Protein AF-A0A5S4GQ16-F1 (afdb_monomer_lite)

Structure (mmCIF, N/CA/C/O backbone):
data_AF-A0A5S4GQ16-F1
#
_entry.id   AF-A0A5S4GQ16-F1
#
loop_
_atom_site.group_PDB
_atom_site.id
_atom_site.type_symbol
_atom_site.label_atom_id
_atom_site.label_alt_id
_atom_site.label_comp_id
_atom_site.label_asym_id
_atom_site.label_entity_id
_atom_site.label_seq_id
_atom_site.pdbx_PDB_ins_code
_atom_site.Cartn_x
_atom_site.Cartn_y
_atom_site.Cartn_z
_atom_site.occupancy
_atom_site.B_iso_or_equiv
_atom_site.auth_seq_id
_atom_site.auth_comp_id
_atom_site.auth_asym_id
_atom_site.auth_atom_id
_atom_site.pdbx_PDB_model_num
ATOM 1 N N . MET A 1 1 ? -50.009 44.599 79.898 1.00 50.44 1 MET A N 1
ATOM 2 C CA . MET A 1 1 ? -50.381 44.571 78.463 1.00 50.44 1 MET A CA 1
ATOM 3 C C . MET A 1 1 ? -49.335 45.327 77.648 1.00 50.44 1 MET A C 1
ATOM 5 O O . MET A 1 1 ? -48.701 46.207 78.208 1.00 50.44 1 MET A O 1
ATOM 9 N N . ALA A 1 2 ? -49.211 44.987 76.359 1.00 48.91 2 ALA A N 1
ATOM 10 C CA . ALA A 1 2 ? -48.330 45.552 75.320 1.00 48.91 2 ALA A CA 1
ATOM 11 C C . ALA A 1 2 ? -46.946 44.886 75.128 1.00 48.91 2 ALA A C 1
ATOM 13 O O . ALA A 1 2 ? -45.906 45.397 75.535 1.00 48.91 2 ALA A O 1
ATOM 14 N N . LEU A 1 3 ? -46.945 43.760 74.402 1.00 51.91 3 LEU A N 1
ATOM 15 C CA . LEU A 1 3 ? -45.774 43.237 73.689 1.00 51.91 3 LEU A CA 1
ATOM 16 C C . LEU A 1 3 ? -45.471 44.145 72.482 1.00 51.91 3 LEU A C 1
ATOM 18 O O . LEU A 1 3 ? -46.287 44.265 71.569 1.00 51.91 3 LEU A O 1
ATOM 22 N N . LYS A 1 4 ? -44.298 44.788 72.465 1.00 53.09 4 LYS A N 1
ATOM 23 C CA . LYS A 1 4 ? -43.807 45.555 71.309 1.00 53.09 4 LYS A CA 1
ATOM 24 C C . LYS A 1 4 ? -43.276 44.595 70.240 1.00 53.09 4 LYS A C 1
ATOM 26 O O . LYS A 1 4 ? -42.167 44.084 70.360 1.00 53.09 4 LYS A O 1
ATOM 31 N N . ILE A 1 5 ? -44.047 44.381 69.176 1.00 60.66 5 ILE A N 1
ATOM 32 C CA . ILE A 1 5 ? -43.593 43.660 67.981 1.00 60.66 5 ILE A CA 1
ATOM 33 C C . ILE A 1 5 ? -42.762 44.629 67.128 1.00 60.66 5 ILE A C 1
ATOM 35 O O . ILE A 1 5 ? -43.300 45.515 66.465 1.00 60.66 5 ILE A O 1
ATOM 39 N N . GLN A 1 6 ? -41.436 44.489 67.154 1.00 60.50 6 GLN A N 1
ATOM 40 C CA . GLN A 1 6 ? -40.544 45.230 66.261 1.00 60.50 6 GLN A CA 1
ATOM 41 C C . GLN A 1 6 ? -40.578 44.608 64.858 1.00 60.50 6 GLN A C 1
ATOM 43 O O . GLN A 1 6 ? -39.988 43.561 64.599 1.00 60.50 6 GLN A O 1
ATOM 48 N N . VAL A 1 7 ? -41.268 45.270 63.928 1.00 60.25 7 VAL A N 1
ATOM 49 C CA . VAL A 1 7 ? -41.282 44.896 62.508 1.00 60.25 7 VAL A CA 1
ATOM 50 C C . VAL A 1 7 ? -39.962 45.329 61.862 1.00 60.25 7 VAL A C 1
ATOM 52 O O . VAL A 1 7 ? -39.785 46.479 61.459 1.00 60.25 7 VAL A O 1
ATOM 55 N N . LEU A 1 8 ? -39.013 44.398 61.747 1.00 62.97 8 LEU A N 1
ATOM 56 C CA . LEU A 1 8 ? -37.767 44.600 61.005 1.00 62.97 8 LEU A CA 1
ATOM 57 C C . LEU A 1 8 ? -38.063 44.697 59.496 1.00 62.97 8 LEU A C 1
ATOM 59 O O . LEU A 1 8 ? -38.230 43.690 58.806 1.00 62.97 8 LEU A O 1
ATOM 63 N N . LYS A 1 9 ? -38.102 45.924 58.959 1.00 63.16 9 LYS A N 1
ATOM 64 C CA . LYS A 1 9 ? -38.148 46.190 57.509 1.00 63.16 9 LYS A CA 1
ATOM 65 C C . LYS A 1 9 ? -36.871 45.661 56.837 1.00 63.16 9 LYS A C 1
ATOM 67 O O . LYS A 1 9 ? -35.838 46.328 56.818 1.00 63.16 9 LYS A O 1
ATOM 72 N N . ARG A 1 10 ? -36.942 44.463 56.249 1.00 62.66 10 ARG A N 1
ATOM 73 C CA . ARG A 1 10 ? -35.859 43.880 55.437 1.00 62.66 10 ARG A CA 1
ATOM 74 C C . ARG A 1 10 ? -35.658 44.703 54.158 1.00 62.66 10 ARG A C 1
ATOM 76 O O . ARG A 1 10 ? -36.542 44.765 53.305 1.00 62.66 10 ARG A O 1
ATOM 83 N N . ARG A 1 11 ? -34.484 45.327 54.007 1.00 63.94 11 ARG A N 1
ATOM 84 C CA . ARG A 1 11 ? -34.083 46.024 52.773 1.00 63.94 11 ARG A CA 1
ATOM 85 C C . ARG A 1 11 ? -33.886 44.995 51.653 1.00 63.94 11 ARG A C 1
ATOM 87 O O . ARG A 1 11 ? -33.061 44.094 51.780 1.00 63.94 11 ARG A O 1
ATOM 94 N N . ARG A 1 12 ? -34.634 45.127 50.553 1.00 65.12 12 ARG A N 1
ATOM 95 C CA . ARG A 1 12 ? -34.467 44.304 49.343 1.00 65.12 12 ARG A CA 1
ATOM 96 C C . ARG A 1 12 ? -33.134 44.662 48.676 1.00 65.12 12 ARG A C 1
ATOM 98 O O . ARG A 1 12 ? -33.031 45.683 48.001 1.00 65.12 12 ARG A O 1
ATOM 105 N N . GLY A 1 13 ? -32.105 43.847 48.902 1.00 65.06 13 GLY A N 1
ATOM 106 C CA . GLY A 1 13 ? -30.827 43.966 48.202 1.00 65.06 13 GLY A CA 1
ATOM 107 C C . GLY A 1 13 ? -31.021 43.745 46.702 1.00 65.06 13 GLY A C 1
ATOM 108 O O . GLY A 1 13 ? -31.657 42.772 46.299 1.00 65.06 13 GLY A O 1
ATOM 109 N N . LYS A 1 14 ? -30.500 44.654 45.869 1.00 66.31 14 LYS A N 1
ATOM 110 C CA . LYS A 1 14 ? -30.501 44.504 44.407 1.00 66.31 14 LYS A CA 1
ATOM 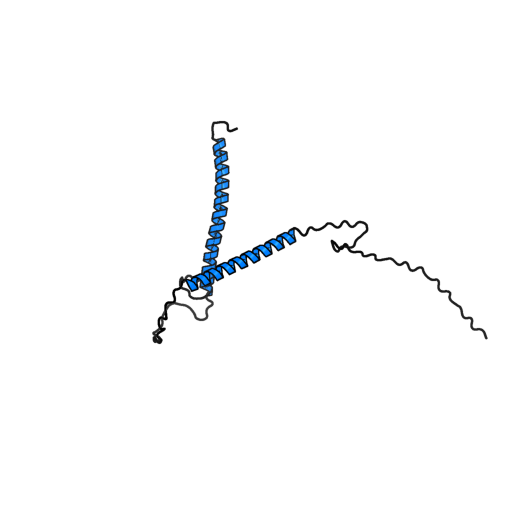111 C C . LYS A 1 14 ? -29.710 43.243 44.047 1.00 66.31 14 LYS A C 1
ATOM 113 O O . LYS A 1 14 ? -28.492 43.208 44.215 1.00 66.31 14 LYS A O 1
ATOM 118 N N . THR A 1 15 ? -30.382 42.208 43.555 1.00 67.00 15 THR A N 1
ATOM 119 C CA . THR A 1 15 ? -29.719 41.007 43.047 1.00 67.00 15 THR A CA 1
ATOM 120 C C . THR A 1 15 ? -29.037 41.348 41.724 1.00 67.00 15 THR A C 1
ATOM 122 O O . THR A 1 15 ? -29.676 41.599 40.705 1.00 67.00 15 THR A O 1
ATOM 125 N N . ARG A 1 16 ? -27.700 41.405 41.732 1.00 68.12 16 ARG A N 1
ATOM 126 C CA . ARG A 1 16 ? -26.901 41.594 40.517 1.00 68.12 16 ARG A CA 1
ATOM 127 C C . ARG A 1 16 ? -26.893 40.284 39.734 1.00 68.12 16 ARG A C 1
ATOM 129 O O . ARG A 1 16 ? -26.009 39.451 39.919 1.00 68.12 16 ARG A O 1
ATOM 136 N N . ILE A 1 17 ? -27.892 40.093 38.878 1.00 69.12 17 ILE A N 1
ATOM 137 C CA . ILE A 1 17 ? -27.924 38.975 37.934 1.00 69.12 17 ILE A CA 1
ATOM 138 C C . ILE A 1 17 ? -26.771 39.199 36.953 1.00 69.12 17 ILE A C 1
ATOM 140 O O . ILE A 1 17 ? -26.808 40.116 36.139 1.00 69.12 17 ILE A O 1
ATOM 144 N N . LYS A 1 18 ? -25.706 38.402 37.069 1.00 67.19 18 LYS A N 1
ATOM 145 C CA . LYS A 1 18 ? -24.647 38.330 36.057 1.00 67.19 18 LYS A CA 1
ATOM 146 C C . LYS A 1 18 ? -25.114 37.319 35.008 1.00 67.19 18 LYS A C 1
ATOM 148 O O . LYS A 1 18 ? -25.022 36.122 35.291 1.00 67.19 18 LYS A O 1
ATOM 153 N N . PRO A 1 19 ? -25.638 37.728 33.838 1.00 67.31 19 PRO A N 1
ATOM 154 C CA . PRO A 1 19 ? -26.002 36.759 32.819 1.00 67.31 19 PRO A CA 1
ATOM 155 C C . PRO A 1 19 ? -24.725 36.054 32.354 1.00 67.31 19 PRO A C 1
ATOM 157 O O . PRO A 1 19 ? -23.830 36.661 31.767 1.00 67.31 19 PRO A O 1
ATOM 160 N N . ARG A 1 20 ? -24.617 34.755 32.642 1.00 62.50 20 ARG A N 1
ATOM 161 C CA . ARG A 1 20 ? -23.608 33.889 32.028 1.00 62.50 20 ARG A CA 1
ATOM 162 C C . ARG A 1 20 ? -24.067 33.593 30.606 1.00 62.50 20 ARG A C 1
ATOM 164 O O . ARG A 1 20 ? -24.642 32.544 30.342 1.00 62.50 20 ARG A O 1
ATOM 171 N N . VAL A 1 21 ? -23.853 34.534 29.692 1.00 63.12 21 VAL A N 1
ATOM 172 C CA . VAL A 1 21 ? -24.117 34.306 28.268 1.00 63.12 21 VAL A CA 1
ATOM 173 C C . VAL A 1 21 ? -22.971 33.466 27.703 1.00 63.12 21 VAL A C 1
ATOM 175 O O . VAL A 1 21 ? -22.064 33.966 27.048 1.00 63.12 21 VAL A O 1
ATOM 178 N N . THR A 1 22 ? -22.966 32.166 27.994 1.00 66.88 22 THR A N 1
ATOM 179 C CA . THR A 1 22 ? -22.058 31.212 27.346 1.00 66.88 22 THR A CA 1
ATOM 180 C C . THR A 1 22 ? -22.662 30.781 26.015 1.00 66.88 22 THR A C 1
ATOM 182 O O . THR A 1 22 ? -23.086 29.641 25.848 1.00 66.88 22 THR A O 1
ATOM 185 N N . ALA A 1 23 ? -22.749 31.703 25.056 1.00 72.56 23 ALA A N 1
ATOM 186 C CA . ALA A 1 23 ? -23.073 31.334 23.684 1.00 72.56 23 ALA A CA 1
ATOM 187 C C . ALA A 1 23 ? -21.849 30.629 23.084 1.00 72.56 23 ALA A C 1
ATOM 189 O O . ALA A 1 23 ? -20.761 31.191 23.098 1.00 72.56 23 ALA A O 1
ATOM 190 N N . THR A 1 24 ? -21.974 29.405 22.577 1.00 79.19 24 THR A N 1
ATOM 191 C CA . THR A 1 24 ? -20.878 28.687 21.899 1.00 79.19 24 THR A CA 1
ATOM 192 C C . THR A 1 24 ? -20.991 28.839 20.374 1.00 79.19 24 THR A C 1
ATOM 194 O O . THR A 1 24 ? -22.086 28.945 19.818 1.00 79.19 24 THR A O 1
ATOM 197 N N . CYS A 1 25 ? -19.860 28.929 19.659 1.00 74.56 25 CYS A N 1
ATOM 198 C CA . CYS A 1 25 ? -19.842 29.045 18.192 1.00 74.56 25 CYS A CA 1
ATOM 199 C C . CYS A 1 25 ? -20.286 27.701 17.616 1.00 74.56 25 CYS A C 1
ATOM 201 O O . CYS A 1 25 ? -19.556 26.724 17.749 1.00 74.56 25 CYS A O 1
ATOM 203 N N . ARG A 1 26 ? -21.444 27.636 16.939 1.00 73.88 26 ARG A N 1
ATOM 204 C CA . ARG A 1 26 ? -21.935 26.397 16.294 1.00 73.88 26 ARG A CA 1
ATOM 205 C C . ARG A 1 26 ? -20.917 25.775 15.327 1.00 73.88 26 ARG A C 1
ATOM 207 O O . ARG A 1 26 ? -20.921 24.570 15.129 1.00 73.88 26 ARG A O 1
ATOM 214 N N . THR A 1 27 ? -20.030 26.591 14.760 1.00 70.12 27 THR A N 1
ATOM 215 C CA . THR A 1 27 ? -19.022 26.163 13.784 1.00 70.12 27 THR A CA 1
ATOM 216 C C . THR A 1 27 ? -17.767 25.557 14.422 1.00 70.12 27 THR A C 1
ATOM 218 O O . THR A 1 27 ? -17.155 24.682 13.823 1.00 70.12 27 THR A O 1
ATOM 221 N N . CYS A 1 28 ? -17.346 26.012 15.611 1.00 73.00 28 CYS A N 1
ATOM 222 C CA . CYS A 1 28 ? -16.082 25.568 16.226 1.00 73.00 28 CYS A CA 1
ATOM 223 C C . CYS A 1 28 ? -16.203 25.061 17.673 1.00 73.00 28 CYS A C 1
ATOM 225 O O . CYS A 1 28 ? -15.200 24.652 18.252 1.00 73.00 28 CYS A O 1
ATOM 227 N N . GLY A 1 29 ? -17.393 25.118 18.275 1.00 73.44 29 GLY A N 1
ATOM 228 C CA . GLY A 1 29 ? -17.688 24.659 19.637 1.00 73.44 29 GLY A CA 1
ATOM 229 C C . GLY A 1 29 ? -17.132 25.532 20.770 1.00 73.44 29 GLY A C 1
ATOM 230 O O . GLY A 1 29 ? -17.457 25.295 21.929 1.00 73.44 29 GLY A O 1
ATOM 231 N N . LYS A 1 30 ? -16.318 26.553 20.472 1.00 75.31 30 LYS A N 1
ATOM 232 C CA . LYS 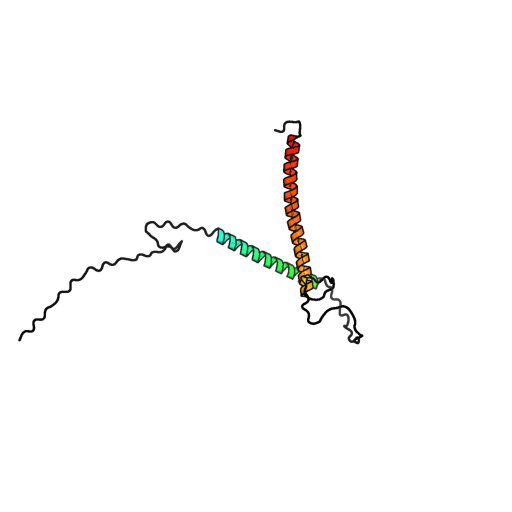A 1 30 ? -15.675 27.419 21.479 1.00 75.31 30 LYS A CA 1
ATOM 233 C C . LYS A 1 30 ? -16.636 28.502 21.999 1.00 75.31 30 LYS A C 1
ATOM 235 O O . LYS A 1 30 ? -17.511 28.931 21.239 1.00 75.31 30 LYS A O 1
ATOM 240 N N . PRO A 1 31 ? -16.492 28.975 23.253 1.00 77.62 31 PRO A N 1
ATOM 241 C CA . PRO A 1 31 ? -17.310 30.066 23.782 1.00 77.62 31 PRO A CA 1
ATOM 242 C C . PRO A 1 31 ? -17.112 31.345 22.954 1.00 77.62 31 PRO A C 1
ATOM 244 O O . PRO A 1 31 ? -15.986 31.772 22.695 1.00 77.62 31 PRO A O 1
ATOM 247 N N . ARG A 1 32 ? -18.219 31.944 22.514 1.00 67.31 32 ARG A N 1
ATOM 248 C CA . ARG A 1 32 ? -18.274 33.199 21.763 1.00 67.31 32 ARG A CA 1
ATOM 249 C C . ARG A 1 32 ? -18.059 34.364 22.720 1.00 67.31 32 ARG A C 1
ATOM 251 O O . ARG A 1 32 ? -19.010 34.952 23.220 1.00 67.31 32 ARG A O 1
ATOM 258 N N . GLY A 1 33 ? -16.799 34.697 22.978 1.00 72.06 33 GLY A N 1
ATOM 259 C CA . GLY A 1 33 ? -16.464 36.036 23.463 1.00 72.06 33 GLY A CA 1
ATOM 260 C C . GLY A 1 33 ? -16.765 37.083 22.384 1.00 72.06 33 GLY A C 1
ATOM 261 O O . GLY A 1 33 ? -16.785 36.755 21.196 1.00 72.06 33 GLY A O 1
ATOM 262 N N . LEU A 1 34 ? -16.962 38.344 22.776 1.00 69.81 34 LEU A N 1
ATOM 263 C CA . LEU A 1 34 ? -17.228 39.460 21.851 1.00 69.81 34 LEU A CA 1
ATOM 264 C C . LEU A 1 34 ? -16.156 39.585 20.742 1.00 69.81 34 LEU A C 1
ATOM 266 O O . LEU A 1 34 ? -16.467 39.999 19.635 1.00 69.81 34 LEU A O 1
ATOM 270 N N . ASN A 1 35 ? -14.932 39.106 21.002 1.00 69.06 35 ASN A N 1
ATOM 271 C CA . ASN A 1 35 ? -13.792 39.148 20.078 1.00 69.06 35 ASN A CA 1
ATOM 272 C C . ASN A 1 35 ? -13.408 37.774 19.484 1.00 69.06 35 ASN A C 1
ATOM 274 O O . ASN A 1 35 ? -12.257 37.560 19.106 1.00 69.06 35 ASN A O 1
ATOM 278 N N . HIS A 1 36 ? -14.318 36.794 19.438 1.00 70.31 36 HIS A N 1
ATOM 279 C CA . HIS A 1 36 ? -13.975 35.478 18.889 1.00 70.31 36 HIS A CA 1
ATOM 280 C C . HIS A 1 36 ? -13.986 35.488 17.346 1.00 70.31 36 HIS A C 1
ATOM 282 O O . HIS A 1 36 ? -15.018 35.677 16.709 1.00 70.31 36 HIS A O 1
ATOM 288 N N . THR A 1 37 ? -12.841 35.210 16.724 1.00 73.88 37 THR A N 1
ATOM 289 C CA . THR A 1 37 ? -12.757 34.887 15.294 1.00 73.88 37 THR A CA 1
ATOM 290 C C . THR A 1 37 ? -12.759 33.364 15.140 1.00 73.88 37 THR A C 1
ATOM 292 O O . THR A 1 37 ? -11.835 32.669 15.573 1.00 73.88 37 THR A O 1
ATOM 295 N N . CYS A 1 38 ? -13.831 32.791 14.573 1.00 68.00 38 CYS A N 1
ATOM 296 C CA . CYS A 1 38 ? -13.887 31.346 14.323 1.00 68.00 38 CYS A CA 1
ATOM 297 C C . CYS A 1 38 ? -12.908 31.015 13.174 1.00 68.00 38 CYS A C 1
ATOM 299 O O . CYS A 1 38 ? -13.282 31.042 12.007 1.00 68.00 38 CYS A O 1
ATOM 301 N N . LYS A 1 39 ? -11.642 30.688 13.500 1.00 69.44 39 LYS A N 1
ATOM 302 C CA . LYS A 1 39 ? -10.728 30.010 12.565 1.00 69.44 39 LYS A CA 1
ATOM 303 C C . LYS A 1 39 ? -11.371 28.676 12.195 1.00 69.44 39 LYS A C 1
ATOM 305 O O . LYS A 1 39 ? -11.389 27.749 13.006 1.00 69.44 39 LYS A O 1
ATOM 310 N N . ILE A 1 40 ? -11.942 28.602 10.997 1.00 67.75 40 ILE A N 1
ATOM 311 C CA . ILE A 1 40 ? -12.459 27.360 10.429 1.00 67.75 40 ILE A CA 1
ATOM 312 C C . ILE A 1 40 ? -11.243 26.453 10.249 1.00 67.75 40 ILE A C 1
ATOM 314 O O . ILE A 1 40 ? -10.459 26.633 9.321 1.00 67.75 40 ILE A O 1
ATOM 318 N N . ALA A 1 41 ? -11.040 25.511 11.171 1.00 65.12 41 ALA A N 1
ATOM 319 C CA . ALA A 1 41 ? -10.089 24.432 10.962 1.00 65.12 41 ALA A CA 1
ATOM 320 C C . ALA A 1 41 ? -10.638 23.614 9.793 1.00 65.12 41 ALA A C 1
ATOM 322 O O . ALA A 1 41 ? -11.569 22.826 9.958 1.00 65.12 41 ALA A O 1
ATOM 323 N N . THR A 1 42 ? -10.154 23.892 8.586 1.00 71.69 42 THR A N 1
ATOM 324 C CA . THR A 1 42 ? -10.673 23.259 7.383 1.00 71.69 42 THR A CA 1
ATOM 325 C C . THR A 1 42 ? -10.439 21.755 7.503 1.00 71.69 42 THR A C 1
ATOM 327 O O . THR A 1 42 ? -9.312 21.274 7.613 1.00 71.69 42 THR A O 1
ATOM 330 N N . ASP A 1 43 ? -11.524 20.978 7.478 1.00 79.31 43 ASP A N 1
ATOM 331 C CA . ASP A 1 43 ? -11.510 19.507 7.550 1.00 79.31 43 ASP A CA 1
ATOM 332 C C . ASP A 1 43 ? -10.895 18.884 6.272 1.00 79.31 43 ASP A C 1
ATOM 334 O O . ASP A 1 43 ? -11.170 17.760 5.883 1.00 79.31 43 ASP A O 1
ATOM 338 N N . PHE A 1 44 ? -10.076 19.617 5.519 1.00 83.12 44 PHE A N 1
ATOM 339 C CA . PHE A 1 44 ? -9.560 19.157 4.235 1.00 83.12 44 PHE A CA 1
ATOM 340 C C . PHE A 1 44 ? -8.698 17.897 4.388 1.00 83.12 44 PHE A C 1
ATOM 342 O O . PHE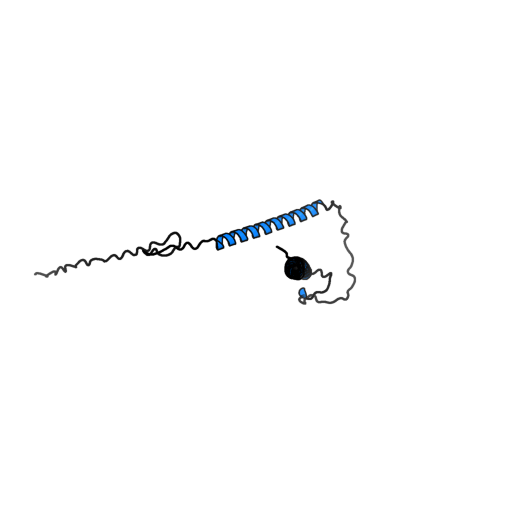 A 1 44 ? -8.894 16.919 3.669 1.00 83.12 44 PHE A O 1
ATOM 349 N N . LYS A 1 45 ? -7.803 17.872 5.385 1.00 84.06 45 LYS A N 1
ATOM 350 C CA . LYS A 1 45 ? -6.938 16.710 5.657 1.00 84.06 45 LYS A CA 1
ATOM 351 C C . LYS A 1 45 ? -7.747 15.472 6.055 1.00 84.06 45 LYS A C 1
ATOM 353 O O . LYS A 1 45 ? -7.461 14.372 5.589 1.00 84.06 45 LYS A O 1
ATOM 358 N N . LYS A 1 46 ? -8.773 15.657 6.886 1.00 85.00 46 LYS A N 1
ATOM 359 C CA . LYS A 1 46 ? -9.666 14.589 7.351 1.00 85.00 46 LYS A CA 1
ATOM 360 C C . LYS A 1 46 ? -10.550 14.064 6.211 1.00 85.00 46 LYS A C 1
ATOM 362 O O . LYS A 1 46 ? -10.580 12.853 6.000 1.00 85.00 46 LYS A O 1
ATOM 367 N N . ARG A 1 47 ? -11.148 14.937 5.390 1.00 87.69 47 ARG A N 1
ATOM 368 C CA . ARG A 1 47 ? -11.864 14.548 4.158 1.00 87.69 47 ARG A CA 1
ATOM 369 C C . ARG A 1 47 ? -10.975 13.807 3.159 1.00 87.69 47 ARG A C 1
ATOM 371 O O . ARG A 1 47 ? -11.382 12.762 2.656 1.00 87.69 47 ARG A O 1
ATOM 378 N N . LYS A 1 48 ? -9.747 14.279 2.919 1.00 93.94 48 LYS A N 1
ATOM 379 C CA . LYS A 1 48 ? -8.780 13.603 2.036 1.00 93.94 48 LYS A CA 1
ATOM 380 C C . LYS A 1 48 ? -8.415 12.211 2.562 1.00 93.94 48 LYS A C 1
ATOM 382 O O . LYS A 1 48 ? -8.412 11.250 1.798 1.00 93.94 48 LYS A O 1
ATOM 387 N N . ALA A 1 49 ? -8.181 12.077 3.869 1.00 93.75 49 ALA A N 1
ATOM 388 C CA . ALA A 1 49 ? -7.922 10.782 4.498 1.00 93.75 49 ALA A CA 1
ATOM 389 C C . ALA A 1 49 ? -9.135 9.837 4.410 1.00 93.75 49 ALA A C 1
ATOM 391 O O . ALA A 1 49 ? -8.974 8.651 4.120 1.00 93.75 49 ALA A O 1
ATOM 392 N N . ALA A 1 50 ? -10.353 10.348 4.609 1.00 94.06 50 ALA A N 1
ATOM 393 C CA . ALA A 1 50 ? -11.579 9.568 4.461 1.00 94.06 50 ALA A CA 1
ATOM 394 C C . ALA A 1 50 ? -11.780 9.078 3.015 1.00 94.06 50 ALA A C 1
ATOM 396 O O . ALA A 1 50 ? -12.107 7.910 2.807 1.00 94.06 50 ALA A O 1
ATOM 397 N N . ALA A 1 51 ? -11.519 9.931 2.019 1.00 95.69 51 ALA A N 1
ATOM 398 C CA . ALA A 1 51 ? -11.569 9.558 0.606 1.00 95.69 51 ALA A CA 1
ATOM 399 C C . ALA A 1 51 ? -10.534 8.472 0.264 1.00 95.69 51 ALA A C 1
ATOM 401 O O . ALA A 1 51 ? -10.875 7.471 -0.364 1.00 95.69 51 ALA A O 1
ATOM 402 N N . ALA A 1 52 ? -9.298 8.609 0.755 1.00 97.06 52 ALA A N 1
ATOM 403 C CA . ALA A 1 52 ? -8.250 7.609 0.556 1.00 97.06 52 ALA A CA 1
ATOM 404 C C . ALA A 1 52 ? -8.618 6.241 1.163 1.00 97.06 52 ALA A C 1
ATOM 406 O O . ALA A 1 52 ? -8.402 5.205 0.533 1.00 97.06 52 ALA A O 1
ATOM 407 N N . ARG A 1 53 ? -9.228 6.225 2.359 1.00 97.31 53 ARG A N 1
ATOM 408 C CA . ARG A 1 53 ? -9.711 4.991 3.004 1.00 97.31 53 ARG A CA 1
ATOM 409 C C . ARG A 1 53 ? -10.818 4.309 2.198 1.00 97.31 53 ARG A C 1
ATOM 411 O O . ARG A 1 53 ? -10.779 3.090 2.052 1.00 97.31 53 ARG A O 1
ATOM 418 N N . ARG A 1 54 ? -11.768 5.076 1.649 1.00 96.94 54 ARG A N 1
ATOM 419 C CA . ARG A 1 54 ? -12.832 4.546 0.776 1.00 96.94 54 ARG A CA 1
ATOM 420 C C . ARG A 1 54 ? -12.249 3.933 -0.498 1.00 96.94 54 ARG A C 1
ATOM 422 O O . ARG A 1 54 ? -12.490 2.761 -0.758 1.00 96.94 54 ARG A O 1
ATOM 429 N N . ALA A 1 55 ? -11.366 4.654 -1.190 1.00 97.06 55 ALA A N 1
ATOM 430 C CA . ALA A 1 55 ? -10.696 4.144 -2.386 1.00 97.06 55 ALA A CA 1
ATOM 431 C C . ALA A 1 55 ? -9.888 2.858 -2.114 1.00 97.06 55 ALA A C 1
ATOM 433 O O . ALA A 1 55 ? -9.895 1.926 -2.916 1.00 97.06 55 ALA A O 1
ATOM 434 N N . ALA A 1 56 ? -9.209 2.770 -0.965 1.00 96.31 56 ALA A N 1
ATOM 435 C CA . ALA A 1 56 ? -8.504 1.553 -0.569 1.00 96.31 56 ALA A CA 1
ATOM 436 C C . ALA A 1 56 ? -9.459 0.372 -0.310 1.00 96.31 56 ALA A C 1
ATOM 438 O O . ALA A 1 56 ? -9.154 -0.753 -0.710 1.00 96.31 56 ALA A O 1
ATOM 439 N N . ALA A 1 57 ? -10.611 0.615 0.322 1.00 97.56 57 ALA A N 1
ATOM 440 C CA . ALA A 1 57 ? -11.633 -0.407 0.537 1.00 97.56 57 ALA A CA 1
ATOM 441 C C . ALA A 1 57 ? -12.231 -0.907 -0.788 1.00 97.56 57 ALA A C 1
ATOM 443 O O . ALA A 1 57 ? -12.384 -2.116 -0.971 1.00 97.56 57 ALA A O 1
ATOM 444 N N . ASP A 1 58 ? -12.491 -0.006 -1.737 1.00 97.56 58 ASP A N 1
ATOM 445 C CA . ASP A 1 58 ? -13.027 -0.364 -3.052 1.00 97.56 58 ASP A CA 1
ATOM 446 C C . ASP A 1 58 ? -12.027 -1.184 -3.872 1.00 97.56 58 ASP A C 1
ATOM 448 O O . ASP A 1 58 ? -12.400 -2.209 -4.444 1.00 97.56 58 ASP A O 1
ATOM 452 N N . ARG A 1 59 ? -10.732 -0.835 -3.837 1.00 97.94 59 ARG A N 1
ATOM 453 C CA . ARG A 1 59 ? -9.673 -1.657 -4.454 1.00 97.94 59 ARG A CA 1
ATOM 454 C C . ARG A 1 59 ? -9.636 -3.077 -3.887 1.00 97.94 59 ARG A C 1
ATOM 456 O O . ARG A 1 59 ? -9.566 -4.035 -4.654 1.00 97.94 59 ARG A O 1
ATOM 463 N N . LYS A 1 60 ? -9.748 -3.235 -2.561 1.00 97.75 60 LYS A N 1
ATOM 464 C CA . LYS A 1 60 ? -9.809 -4.564 -1.922 1.00 97.75 60 LYS A CA 1
ATOM 465 C C . LYS A 1 60 ? -11.049 -5.351 -2.356 1.00 97.75 60 LYS A C 1
ATOM 467 O O . LYS A 1 60 ? -10.938 -6.538 -2.657 1.00 97.75 60 LYS A O 1
ATOM 472 N N . ARG A 1 61 ? -12.215 -4.700 -2.447 1.00 97.88 61 ARG A N 1
ATOM 473 C CA . ARG A 1 61 ? -13.454 -5.324 -2.949 1.00 97.88 61 ARG A CA 1
ATOM 474 C C . ARG A 1 61 ? -13.311 -5.781 -4.401 1.00 97.88 61 ARG A C 1
ATOM 476 O O . ARG A 1 61 ? -13.665 -6.914 -4.711 1.00 97.88 61 ARG A O 1
ATOM 483 N N . GLN A 1 62 ? -12.736 -4.948 -5.269 1.00 97.88 62 GLN A N 1
ATOM 484 C CA . GLN A 1 62 ? -12.481 -5.296 -6.670 1.00 97.88 62 GLN A CA 1
ATOM 485 C C . GLN A 1 62 ? -11.495 -6.463 -6.802 1.00 97.88 62 GLN A C 1
ATOM 487 O O . GLN A 1 62 ? -11.728 -7.382 -7.586 1.00 97.88 62 GLN A O 1
ATOM 492 N N . GLN A 1 63 ? -10.420 -6.478 -6.010 1.00 97.44 63 GLN A N 1
ATOM 493 C CA . GLN A 1 63 ? -9.455 -7.578 -6.012 1.00 97.44 63 GLN A CA 1
ATOM 494 C C . GLN A 1 63 ? -10.096 -8.894 -5.546 1.00 97.44 63 GLN A C 1
ATOM 496 O O . GLN A 1 63 ? -9.889 -9.933 -6.174 1.00 97.44 63 GLN A O 1
ATOM 501 N N . ALA A 1 64 ? -10.919 -8.855 -4.494 1.00 97.06 64 ALA A N 1
ATOM 502 C CA . ALA A 1 64 ? -11.669 -10.019 -4.027 1.00 97.06 64 ALA A CA 1
ATOM 503 C C . ALA A 1 64 ? -12.664 -10.523 -5.088 1.00 97.06 64 ALA A C 1
ATOM 505 O O . ALA A 1 64 ? -12.730 -11.725 -5.345 1.00 97.06 64 ALA A O 1
ATOM 506 N N . ALA A 1 65 ? -13.382 -9.614 -5.757 1.00 97.19 65 ALA A N 1
ATOM 507 C CA . ALA A 1 65 ? -14.286 -9.958 -6.852 1.00 97.19 65 ALA A CA 1
ATOM 508 C C . ALA A 1 65 ? -13.539 -10.622 -8.020 1.00 97.19 65 ALA A C 1
ATOM 510 O O . ALA A 1 65 ? -13.973 -11.662 -8.510 1.00 97.19 65 ALA A O 1
ATOM 511 N N . ARG A 1 66 ? -12.369 -10.093 -8.405 1.00 97.56 66 ARG A N 1
ATOM 512 C CA . ARG A 1 66 ? -11.502 -10.689 -9.435 1.00 97.56 66 ARG A CA 1
ATOM 513 C C . ARG A 1 66 ? -11.017 -12.086 -9.050 1.00 97.56 66 ARG A C 1
ATOM 515 O O . ARG A 1 66 ? -11.105 -12.996 -9.867 1.00 97.56 66 ARG A O 1
ATOM 522 N N . ARG A 1 67 ? -10.557 -12.284 -7.808 1.00 97.31 67 ARG A N 1
ATOM 523 C CA . ARG A 1 67 ? -10.145 -13.608 -7.300 1.00 97.31 67 ARG A CA 1
ATOM 524 C C . ARG A 1 67 ? -11.307 -14.607 -7.332 1.00 97.31 67 ARG A C 1
ATOM 526 O O . ARG A 1 67 ? -11.126 -15.736 -7.783 1.00 97.31 67 ARG A O 1
ATOM 533 N N . LYS A 1 68 ? -12.509 -14.184 -6.926 1.00 96.88 68 LYS A N 1
ATOM 534 C CA . LYS A 1 68 ? -13.721 -15.015 -6.976 1.00 96.88 68 LYS A CA 1
ATOM 535 C C . LYS A 1 68 ? -14.114 -15.372 -8.414 1.00 96.88 68 LYS A C 1
ATOM 537 O O . LYS A 1 68 ? -14.414 -16.532 -8.680 1.00 96.88 68 LYS A O 1
ATOM 542 N N . ALA A 1 69 ? -14.064 -14.411 -9.337 1.00 94.69 69 ALA A N 1
ATOM 543 C CA . ALA A 1 69 ? -14.340 -14.643 -10.753 1.00 94.69 69 ALA A CA 1
ATOM 544 C C . ALA A 1 69 ? -13.326 -15.614 -11.382 1.00 94.69 69 ALA A C 1
ATOM 546 O O . ALA A 1 69 ? -13.721 -16.558 -12.058 1.00 94.69 69 ALA A O 1
ATOM 547 N N . ALA A 1 70 ? -12.031 -15.454 -11.089 1.00 94.06 70 ALA A N 1
ATOM 548 C CA . ALA A 1 70 ? -10.991 -16.367 -11.562 1.00 94.06 70 ALA A CA 1
ATOM 549 C C . ALA A 1 70 ? -11.182 -17.798 -11.027 1.00 94.06 70 ALA A C 1
ATOM 551 O O . ALA A 1 70 ? -11.036 -18.765 -11.772 1.00 94.06 70 ALA A O 1
ATOM 552 N N . ALA A 1 71 ? -11.556 -17.949 -9.752 1.00 92.81 71 ALA A N 1
ATOM 553 C CA . ALA A 1 71 ? -11.872 -19.253 -9.174 1.00 92.81 71 ALA A CA 1
ATOM 554 C C . ALA A 1 71 ? -13.108 -19.897 -9.828 1.00 92.81 71 ALA A C 1
ATOM 556 O O . ALA A 1 71 ? -13.108 -21.101 -10.076 1.00 92.81 71 ALA A O 1
ATOM 557 N N . ALA A 1 72 ? -14.141 -19.108 -10.142 1.00 92.81 72 ALA A N 1
ATOM 558 C CA . ALA A 1 72 ? -15.318 -19.590 -10.864 1.00 92.81 72 ALA A CA 1
ATOM 559 C C . ALA A 1 72 ? -14.970 -20.037 -12.294 1.00 92.81 72 ALA A C 1
ATOM 561 O O . ALA A 1 72 ? -15.365 -21.128 -12.696 1.00 92.81 72 ALA A O 1
ATOM 562 N N . ALA A 1 73 ? -14.157 -19.262 -13.018 1.00 91.88 73 ALA A N 1
ATOM 563 C CA . ALA A 1 73 ? -13.691 -19.622 -14.357 1.00 91.88 73 ALA A CA 1
ATOM 564 C C . ALA A 1 73 ? -12.880 -20.930 -14.356 1.00 91.88 73 ALA A C 1
ATOM 566 O O . ALA A 1 73 ? -13.075 -21.781 -15.219 1.00 91.88 73 ALA A O 1
ATOM 567 N N . ARG A 1 74 ? -12.025 -21.152 -13.344 1.00 88.25 74 ARG A N 1
ATOM 568 C CA . ARG A 1 74 ? -11.303 -22.429 -13.185 1.00 88.25 74 ARG A CA 1
ATOM 569 C C . ARG A 1 74 ? -12.248 -23.621 -13.023 1.00 88.25 74 ARG A C 1
ATOM 571 O O . ARG A 1 74 ? -11.972 -24.664 -13.594 1.00 88.25 74 ARG A O 1
ATOM 578 N N . ARG A 1 75 ? -13.359 -23.465 -12.291 1.00 85.25 75 ARG A N 1
ATOM 579 C CA . ARG A 1 75 ? -14.375 -24.526 -12.139 1.00 85.25 75 ARG A CA 1
ATOM 580 C C . ARG A 1 75 ? -15.116 -24.821 -13.443 1.00 85.25 75 ARG A C 1
ATOM 582 O O . ARG A 1 75 ? -15.503 -25.959 -13.664 1.00 85.25 75 ARG A O 1
ATOM 589 N N . GLN A 1 76 ? -15.322 -23.809 -14.284 1.00 83.50 76 GLN A N 1
ATOM 590 C CA . GLN A 1 76 ? -15.976 -23.975 -15.586 1.00 83.50 76 GLN A CA 1
ATOM 591 C C . GLN A 1 76 ? -15.046 -24.628 -16.620 1.00 83.50 76 GLN A C 1
ATOM 593 O O . GLN A 1 76 ? -15.501 -25.435 -17.422 1.00 83.50 76 GLN A O 1
ATOM 598 N N . ASN A 1 77 ? -13.745 -24.325 -16.566 1.00 77.50 77 ASN A N 1
ATOM 599 C CA . ASN A 1 77 ? -12.744 -24.848 -17.501 1.00 77.50 77 ASN A CA 1
ATOM 600 C C . ASN A 1 77 ? -12.157 -26.211 -17.113 1.00 77.50 77 ASN A C 1
ATOM 602 O O . ASN A 1 77 ? -11.356 -26.748 -17.871 1.00 77.50 77 ASN A O 1
ATOM 606 N N . THR A 1 78 ? -12.504 -26.783 -15.957 1.00 67.00 78 THR A N 1
ATOM 607 C CA . THR A 1 78 ? -12.233 -28.198 -15.682 1.00 67.00 78 THR A CA 1
ATOM 608 C C . THR A 1 78 ? -13.356 -29.021 -16.309 1.00 67.00 78 THR A C 1
ATOM 610 O O . THR A 1 78 ? -14.421 -29.114 -15.691 1.00 67.00 78 THR A O 1
ATOM 613 N N . PRO A 1 79 ? -13.180 -29.600 -17.516 1.00 63.66 79 PRO A N 1
ATOM 614 C CA . PRO A 1 79 ? -14.166 -30.520 -18.050 1.00 63.66 79 PRO A CA 1
ATOM 615 C C . PRO A 1 79 ? -14.339 -31.646 -17.038 1.00 63.66 79 PRO A C 1
ATOM 617 O O . PRO A 1 79 ? -13.366 -32.196 -16.517 1.00 63.66 79 PRO A O 1
ATOM 620 N N . ASN A 1 80 ? -15.600 -31.910 -16.723 1.00 59.19 80 ASN A N 1
ATOM 621 C CA . ASN A 1 80 ? -16.073 -32.944 -15.824 1.00 59.19 80 ASN A CA 1
ATOM 622 C C . ASN A 1 80 ? -15.398 -34.273 -16.208 1.00 59.19 80 ASN A C 1
ATOM 624 O O . ASN A 1 80 ? -15.834 -34.928 -17.150 1.00 59.19 80 ASN A O 1
ATOM 628 N N . ARG A 1 81 ? -14.286 -34.642 -15.555 1.00 54.47 81 ARG A N 1
ATOM 629 C CA . ARG A 1 81 ? -13.689 -35.973 -15.696 1.00 54.47 81 ARG A CA 1
ATOM 630 C C . ARG A 1 81 ? -14.469 -36.868 -14.733 1.00 54.47 81 ARG A C 1
ATOM 632 O O . ARG A 1 81 ? -14.261 -36.736 -13.526 1.00 54.47 81 ARG A O 1
ATOM 639 N N . PRO A 1 82 ? -15.400 -37.712 -15.217 1.00 51.56 82 PRO A N 1
ATOM 640 C CA . PRO A 1 82 ? -16.151 -38.599 -14.344 1.00 51.56 82 PRO A CA 1
ATOM 641 C C . PRO A 1 82 ? -15.187 -39.536 -13.607 1.00 51.56 82 PRO A C 1
ATOM 643 O O . PRO A 1 82 ? -14.117 -39.881 -14.112 1.00 51.56 82 PRO A O 1
ATOM 646 N N . GLY A 1 83 ? -15.562 -39.852 -12.369 1.00 53.91 83 GLY A N 1
ATOM 647 C CA . GLY A 1 83 ? -14.697 -40.335 -11.299 1.00 53.91 83 GLY A CA 1
ATOM 648 C C . GLY A 1 83 ? -13.694 -41.419 -11.684 1.00 53.91 83 GLY A C 1
ATOM 649 O O . GLY A 1 83 ? -14.053 -42.490 -12.167 1.00 53.91 83 GLY A O 1
ATOM 650 N N . ALA A 1 84 ? -12.429 -41.174 -11.345 1.00 47.75 84 ALA A N 1
ATOM 651 C CA . ALA A 1 84 ? -11.530 -42.272 -11.033 1.00 47.75 84 ALA A CA 1
ATOM 652 C C . ALA A 1 84 ? -12.010 -42.889 -9.702 1.00 47.75 84 ALA A C 1
ATOM 654 O O . ALA A 1 84 ? -12.104 -42.157 -8.712 1.00 47.75 84 ALA A O 1
ATOM 655 N N . PRO A 1 85 ? -12.351 -44.189 -9.647 1.00 47.75 85 PRO A N 1
ATOM 656 C CA . PRO A 1 85 ? -12.754 -44.823 -8.403 1.00 47.75 85 PRO A CA 1
ATOM 657 C C . PRO A 1 85 ? -11.570 -44.817 -7.436 1.00 47.75 85 PRO A C 1
ATOM 659 O O . PRO A 1 85 ? -10.506 -45.367 -7.728 1.00 47.75 85 PRO A O 1
ATOM 662 N N . SER A 1 86 ? -11.761 -44.203 -6.269 1.00 57.47 86 SER A N 1
ATOM 663 C CA . SER A 1 86 ? -10.874 -44.371 -5.125 1.00 57.47 86 SER A CA 1
ATOM 664 C C . SER A 1 86 ? -10.948 -45.832 -4.675 1.00 57.47 86 SER A C 1
ATOM 666 O O . SER A 1 86 ? -11.825 -46.202 -3.894 1.00 57.47 86 SER A O 1
ATOM 668 N N . LYS A 1 87 ? -10.065 -46.686 -5.205 1.00 49.28 87 LYS A N 1
ATOM 669 C CA . LYS A 1 87 ? -9.841 -48.017 -4.642 1.00 49.28 87 LYS A CA 1
ATOM 670 C C . LYS A 1 87 ? -9.151 -47.866 -3.289 1.00 49.28 87 LYS A C 1
ATOM 672 O O . LYS A 1 87 ? -8.118 -47.214 -3.158 1.00 49.28 87 LYS A O 1
ATOM 677 N N . SER A 1 88 ? -9.805 -48.453 -2.303 1.00 51.91 88 SER A N 1
ATOM 678 C CA . SER A 1 88 ? -9.397 -48.665 -0.927 1.00 51.91 88 SER A CA 1
ATOM 679 C C . SER A 1 88 ? -8.184 -49.597 -0.795 1.00 51.91 88 SER A C 1
ATOM 681 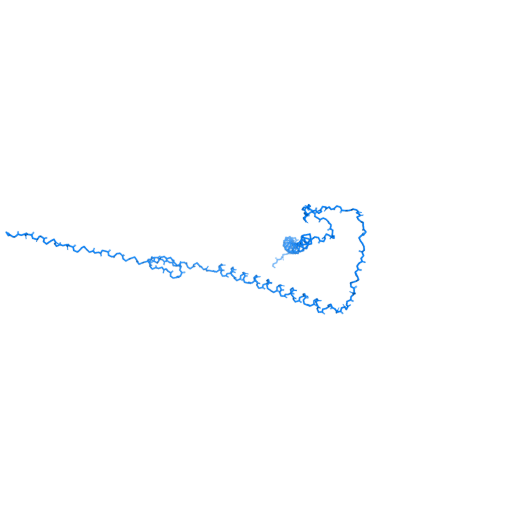O O . SER A 1 88 ? -7.897 -50.398 -1.679 1.00 51.91 88 SER A O 1
ATOM 683 N N . ALA A 1 89 ? -7.568 -49.515 0.389 1.00 50.06 89 ALA A N 1
ATOM 684 C CA . ALA A 1 89 ? -6.769 -50.545 1.056 1.00 50.06 89 ALA A CA 1
ATOM 685 C C . ALA A 1 89 ? -5.418 -50.933 0.418 1.00 50.06 89 ALA A C 1
ATOM 687 O O . ALA A 1 89 ? -5.311 -51.878 -0.356 1.00 50.06 89 ALA A O 1
ATOM 688 N N . GLY A 1 90 ? -4.360 -50.252 0.871 1.00 41.91 90 GLY A N 1
ATOM 689 C CA . GLY A 1 90 ? -2.979 -50.736 0.838 1.00 41.91 90 GLY A CA 1
ATOM 690 C C . GLY A 1 90 ? -2.376 -50.682 2.246 1.00 41.91 90 GLY A C 1
ATOM 691 O O . GLY A 1 90 ? -2.311 -49.619 2.856 1.00 41.91 90 GLY A O 1
ATOM 692 N N . THR A 1 91 ? -2.010 -51.855 2.749 1.00 43.25 91 THR A N 1
ATOM 693 C CA . THR A 1 91 ? -1.363 -52.243 4.017 1.00 43.25 91 THR A CA 1
ATOM 694 C C . THR A 1 91 ? -0.231 -51.309 4.503 1.00 43.25 91 THR A C 1
ATOM 696 O O . THR A 1 91 ? 0.503 -50.773 3.673 1.00 43.25 91 THR A O 1
ATOM 699 N N . PRO A 1 92 ? -0.010 -51.140 5.830 1.00 51.97 92 PRO A N 1
ATOM 700 C CA . PRO A 1 92 ? 1.088 -50.328 6.349 1.00 51.97 92 PRO A CA 1
ATOM 701 C C . PRO A 1 92 ? 2.410 -51.105 6.290 1.00 51.97 92 PRO A C 1
ATOM 703 O O . PRO A 1 92 ? 2.667 -51.978 7.116 1.00 51.97 92 PRO A O 1
ATOM 706 N N . THR A 1 93 ? 3.281 -50.775 5.340 1.00 42.12 93 THR A N 1
ATOM 707 C CA . THR A 1 93 ? 4.678 -51.228 5.362 1.00 42.12 93 THR A CA 1
ATOM 708 C C . THR A 1 93 ? 5.582 -50.142 5.935 1.00 42.12 93 THR A C 1
ATOM 710 O O . THR A 1 93 ? 5.766 -49.089 5.335 1.00 42.12 93 THR A O 1
ATOM 713 N N . ALA A 1 94 ? 6.090 -50.449 7.129 1.00 41.97 94 ALA A N 1
ATOM 714 C CA . ALA A 1 94 ? 7.411 -50.150 7.681 1.00 41.97 94 ALA A CA 1
ATOM 715 C C . ALA A 1 94 ? 8.082 -48.784 7.390 1.00 41.97 94 ALA A C 1
ATOM 717 O O . ALA A 1 94 ? 8.470 -48.448 6.277 1.00 41.97 94 ALA A O 1
ATOM 718 N N . ALA A 1 95 ? 8.323 -48.075 8.500 1.00 42.47 95 ALA A N 1
ATOM 719 C CA . ALA A 1 95 ? 9.379 -47.087 8.771 1.00 42.47 95 ALA A CA 1
ATOM 720 C C . ALA A 1 95 ? 10.726 -47.403 8.065 1.00 42.47 95 ALA A C 1
ATOM 722 O O . ALA A 1 95 ? 11.020 -48.572 7.854 1.00 42.47 95 ALA A O 1
ATOM 723 N N . LYS A 1 96 ? 11.675 -46.503 7.751 1.00 50.81 96 LYS A N 1
ATOM 724 C CA . LYS A 1 96 ? 12.171 -45.180 8.238 1.00 50.81 96 LYS A CA 1
ATOM 725 C C . LYS A 1 96 ? 13.404 -44.838 7.320 1.00 50.81 96 LYS A C 1
ATOM 727 O O . LYS A 1 96 ? 13.702 -45.671 6.469 1.00 50.81 96 LYS A O 1
ATOM 732 N N . PRO A 1 97 ? 14.237 -43.782 7.519 1.00 54.78 97 PRO A N 1
ATOM 733 C CA . PRO A 1 97 ? 14.121 -42.611 8.390 1.00 54.78 97 PRO A CA 1
ATOM 734 C C . PRO A 1 97 ? 14.362 -41.250 7.692 1.00 54.78 97 PRO A C 1
ATOM 736 O O . PRO A 1 97 ? 15.194 -41.102 6.808 1.00 54.78 97 PRO A O 1
ATOM 739 N N . GLY A 1 98 ? 13.692 -40.214 8.197 1.00 44.06 98 GLY A N 1
ATOM 740 C CA . GLY A 1 98 ? 14.012 -38.810 7.932 1.00 44.06 98 GLY A CA 1
ATOM 741 C C . GLY A 1 98 ? 13.384 -37.933 9.008 1.00 44.06 98 GLY A C 1
ATOM 742 O O . GLY A 1 98 ? 12.170 -37.774 9.050 1.00 44.06 98 GLY A O 1
ATOM 743 N N . ALA A 1 99 ? 14.211 -37.471 9.941 1.00 46.81 99 ALA A N 1
ATOM 744 C CA . ALA A 1 99 ? 13.853 -36.662 11.105 1.00 46.81 99 ALA A CA 1
ATOM 745 C C . ALA A 1 99 ? 13.040 -35.402 10.710 1.00 46.81 99 ALA A C 1
ATOM 747 O O . ALA A 1 99 ? 13.317 -34.786 9.697 1.00 46.81 99 ALA A O 1
ATOM 748 N N . GLY A 1 100 ? 12.045 -34.936 11.466 1.00 46.00 100 GLY A N 1
ATOM 749 C CA . GLY A 1 100 ? 12.007 -34.953 12.917 1.00 46.00 100 GLY A CA 1
ATOM 750 C C . GLY A 1 100 ? 10.644 -34.633 13.537 1.00 46.00 100 GLY A C 1
ATOM 751 O O . GLY A 1 100 ? 9.887 -33.778 13.082 1.00 46.00 100 GLY A O 1
ATOM 752 N N . LYS A 1 101 ? 10.423 -35.333 14.655 1.00 49.34 101 LYS A N 1
ATOM 753 C CA . LYS A 1 101 ? 9.663 -34.938 15.846 1.00 49.34 101 LYS A CA 1
ATOM 754 C C . LYS A 1 101 ? 8.232 -34.451 15.602 1.00 49.34 101 LYS A C 1
ATOM 756 O O . LYS A 1 101 ? 7.941 -33.262 15.499 1.00 49.34 101 LYS A O 1
ATOM 761 N N . THR A 1 102 ? 7.305 -35.398 15.691 1.00 48.81 102 THR A N 1
ATOM 762 C CA . THR A 1 102 ? 5.994 -35.152 16.295 1.00 48.81 102 THR A CA 1
ATOM 763 C C . THR A 1 102 ? 6.212 -34.555 17.690 1.00 48.81 102 THR A C 1
ATOM 765 O O . THR A 1 102 ? 6.667 -35.250 18.594 1.00 48.81 102 THR A O 1
ATOM 768 N N . GLY A 1 103 ? 5.980 -33.249 17.834 1.00 52.00 103 GLY A N 1
ATOM 769 C CA . GLY A 1 103 ? 6.013 -32.536 19.117 1.00 52.00 103 GLY A CA 1
ATOM 770 C C . GLY A 1 103 ? 7.045 -31.409 19.241 1.00 52.00 103 GLY A C 1
ATOM 771 O O . GLY A 1 103 ? 6.910 -30.586 20.137 1.00 52.00 103 GLY A O 1
ATOM 772 N N . ALA A 1 104 ? 8.037 -31.306 18.348 1.00 60.06 104 ALA A N 1
ATOM 773 C CA . ALA A 1 104 ? 8.924 -30.140 18.328 1.00 60.06 104 ALA A CA 1
ATOM 774 C C . ALA A 1 104 ? 8.306 -29.048 17.452 1.00 60.06 104 ALA A C 1
ATOM 776 O O . ALA A 1 104 ? 7.905 -29.327 16.319 1.00 60.06 104 ALA A O 1
ATOM 777 N N . ALA A 1 105 ? 8.224 -27.824 17.976 1.00 69.31 105 ALA A N 1
ATOM 778 C CA . ALA A 1 105 ? 7.828 -26.649 17.212 1.00 69.31 105 ALA A CA 1
ATOM 779 C C . ALA A 1 105 ? 8.652 -26.595 15.916 1.00 69.31 105 ALA A C 1
ATOM 781 O O . ALA A 1 105 ? 9.866 -26.415 15.942 1.00 69.31 105 ALA A O 1
ATOM 782 N N . HIS A 1 106 ? 7.995 -26.840 14.786 1.00 79.94 106 HIS A N 1
ATOM 783 C CA . HIS A 1 106 ? 8.632 -26.736 13.488 1.00 79.94 106 HIS A CA 1
ATOM 784 C C . HIS A 1 106 ? 8.710 -25.258 13.136 1.00 79.94 106 HIS A C 1
ATOM 786 O O . HIS A 1 106 ? 7.696 -24.639 12.799 1.00 79.94 106 HIS A O 1
ATOM 792 N N . ASP A 1 107 ? 9.913 -24.709 13.202 1.00 84.81 107 ASP A N 1
ATOM 793 C CA . ASP A 1 107 ? 10.161 -23.354 12.753 1.00 84.81 107 ASP A CA 1
ATOM 794 C C . ASP A 1 107 ? 10.094 -23.294 11.221 1.00 84.81 107 ASP A C 1
ATOM 796 O O . ASP A 1 107 ? 10.873 -23.908 10.493 1.00 84.81 107 ASP A O 1
ATOM 800 N N . TYR A 1 108 ? 9.080 -22.599 10.724 1.00 81.50 108 TYR A N 1
ATOM 801 C CA . TYR A 1 108 ? 8.820 -22.450 9.298 1.00 81.50 108 TYR A CA 1
ATOM 802 C C . TYR A 1 108 ? 9.765 -21.438 8.638 1.00 81.50 108 TYR A C 1
ATOM 804 O O . TYR A 1 108 ? 9.941 -21.517 7.426 1.00 81.50 108 TYR A O 1
ATOM 812 N N . HIS A 1 109 ? 10.418 -20.553 9.406 1.00 81.38 109 HIS A N 1
ATOM 813 C CA . HIS A 1 109 ? 11.403 -19.599 8.874 1.00 81.38 109 HIS A CA 1
ATOM 814 C C . HIS A 1 109 ? 12.715 -20.274 8.463 1.00 81.38 109 HIS A C 1
ATOM 816 O O . HIS A 1 109 ? 13.419 -19.783 7.586 1.00 81.38 109 HIS A O 1
ATOM 822 N N . THR A 1 110 ? 13.051 -21.408 9.083 1.00 86.50 110 THR A N 1
ATOM 823 C CA . THR A 1 110 ? 14.301 -22.147 8.838 1.00 86.50 110 THR A CA 1
ATOM 824 C C . THR A 1 110 ? 14.100 -23.426 8.019 1.00 86.50 110 THR A C 1
ATOM 826 O O . THR A 1 110 ? 15.061 -24.137 7.714 1.00 86.50 110 THR A O 1
ATOM 829 N N . CYS A 1 111 ? 12.863 -23.716 7.609 1.00 86.25 111 CYS A N 1
ATOM 830 C CA . CYS A 1 111 ? 12.515 -24.909 6.847 1.00 86.25 111 CYS A CA 1
ATOM 831 C C . CYS A 1 111 ? 12.993 -24.826 5.392 1.00 86.25 111 CYS A C 1
ATOM 833 O O . CYS A 1 111 ? 12.466 -24.055 4.588 1.00 86.25 111 CYS A O 1
ATOM 835 N N . LYS A 1 112 ? 13.972 -25.670 5.045 1.00 85.19 112 LYS A N 1
ATOM 836 C CA . LYS A 1 112 ? 14.553 -25.752 3.694 1.00 85.19 112 LYS A CA 1
ATOM 837 C C . LYS A 1 112 ? 13.879 -26.781 2.783 1.00 85.19 112 LYS A C 1
ATOM 839 O O . LYS A 1 112 ? 14.137 -26.782 1.584 1.00 85.19 112 LYS A O 1
ATOM 844 N N . ASP A 1 113 ? 13.002 -27.627 3.316 1.00 87.06 113 ASP A N 1
ATOM 845 C CA . ASP A 1 113 ? 12.366 -28.696 2.542 1.00 87.06 113 ASP A CA 1
ATOM 846 C C . ASP A 1 113 ? 11.377 -28.121 1.530 1.00 87.06 113 ASP A C 1
ATOM 848 O O . ASP A 1 113 ? 10.372 -27.513 1.913 1.00 87.06 113 ASP A O 1
ATOM 852 N N . ASN A 1 114 ? 11.637 -28.312 0.235 1.00 79.94 114 ASN A N 1
ATOM 853 C CA . ASN A 1 114 ? 10.786 -27.794 -0.842 1.00 79.94 114 ASN A CA 1
ATOM 854 C C . ASN A 1 114 ? 9.372 -28.383 -0.809 1.00 79.94 114 ASN A C 1
ATOM 856 O O . ASN A 1 114 ? 8.413 -27.641 -1.003 1.00 79.94 114 ASN A O 1
ATOM 860 N N . ASP A 1 115 ? 9.246 -29.647 -0.408 1.00 87.00 115 ASP A N 1
ATOM 861 C CA . ASP A 1 115 ? 7.977 -30.377 -0.354 1.00 87.00 115 ASP A CA 1
ATOM 862 C C . ASP A 1 115 ? 7.332 -30.405 1.043 1.00 87.00 115 ASP A C 1
ATOM 864 O O . ASP A 1 115 ? 6.516 -31.279 1.352 1.00 87.00 115 ASP A O 1
ATOM 868 N N . CYS A 1 116 ? 7.677 -29.461 1.927 1.00 88.69 116 CYS A N 1
ATOM 869 C CA . CYS A 1 116 ? 7.081 -29.402 3.259 1.00 88.69 116 CYS A CA 1
ATOM 870 C C . CYS A 1 116 ? 5.571 -29.115 3.181 1.00 88.69 116 CYS A C 1
ATOM 872 O O . CYS A 1 116 ? 5.141 -27.989 2.940 1.00 88.69 116 CYS A O 1
ATOM 874 N N . ARG A 1 117 ? 4.748 -30.137 3.449 1.00 87.62 117 ARG A N 1
ATOM 875 C CA . ARG A 1 117 ? 3.274 -30.054 3.399 1.00 87.62 117 ARG A CA 1
ATOM 876 C C . ARG A 1 117 ? 2.639 -29.348 4.605 1.00 87.62 117 ARG A C 1
ATOM 878 O O . ARG A 1 117 ? 1.415 -29.290 4.708 1.00 87.62 117 ARG A O 1
ATOM 885 N N . ARG A 1 118 ? 3.438 -28.834 5.550 1.00 87.88 118 ARG A N 1
ATOM 886 C CA . ARG A 1 118 ? 2.920 -28.077 6.701 1.00 87.88 118 ARG A CA 1
ATOM 887 C C . ARG A 1 118 ? 2.418 -26.712 6.237 1.00 87.88 118 ARG A C 1
ATOM 889 O O . ARG A 1 118 ? 3.148 -25.957 5.604 1.00 87.88 118 ARG A O 1
ATOM 896 N N . PHE A 1 119 ? 1.191 -26.371 6.631 1.00 87.38 119 PHE A N 1
ATOM 897 C CA . PHE A 1 119 ? 0.517 -25.137 6.215 1.00 87.38 119 PHE A CA 1
ATOM 898 C C . PHE A 1 119 ? 1.334 -23.865 6.493 1.00 87.38 119 PHE A C 1
ATOM 900 O O . PHE A 1 119 ? 1.419 -23.001 5.629 1.00 87.38 119 PHE A O 1
ATOM 907 N N . ALA A 1 120 ? 1.989 -23.770 7.658 1.00 87.19 120 ALA A N 1
ATOM 908 C CA . ALA A 1 120 ? 2.820 -22.614 8.007 1.00 87.19 120 ALA A CA 1
ATOM 909 C C . ALA A 1 120 ? 3.996 -22.404 7.034 1.00 87.19 120 ALA A C 1
ATOM 911 O O . ALA A 1 120 ? 4.328 -21.269 6.709 1.00 87.19 120 ALA A O 1
ATOM 912 N N . CYS A 1 121 ? 4.589 -23.486 6.521 1.00 88.94 121 CYS A N 1
ATOM 913 C CA . CYS A 1 121 ? 5.684 -23.419 5.553 1.00 88.94 121 CYS A CA 1
ATOM 914 C C . CYS A 1 121 ? 5.190 -22.991 4.177 1.00 88.94 121 CYS A C 1
ATOM 916 O O . CYS A 1 121 ? 5.826 -22.165 3.534 1.00 88.94 121 CYS A O 1
ATOM 918 N N . ILE A 1 122 ? 4.051 -23.536 3.742 1.00 88.62 122 ILE A N 1
ATOM 919 C CA . ILE A 1 122 ? 3.423 -23.164 2.469 1.00 88.62 122 ILE A CA 1
ATOM 920 C C . ILE A 1 122 ? 3.082 -21.672 2.495 1.00 88.62 122 ILE A C 1
ATOM 922 O O . ILE A 1 122 ? 3.531 -20.926 1.631 1.00 88.62 122 ILE A O 1
ATOM 926 N N . ALA A 1 123 ? 2.390 -21.223 3.545 1.00 90.50 123 ALA A N 1
ATOM 927 C CA . ALA A 1 123 ? 2.001 -19.827 3.704 1.00 90.50 123 ALA A CA 1
ATOM 928 C C . ALA A 1 123 ? 3.211 -18.879 3.755 1.00 90.50 123 ALA A C 1
ATOM 930 O O . ALA A 1 123 ? 3.190 -17.828 3.119 1.00 90.50 123 ALA A O 1
ATOM 931 N N . TRP A 1 124 ? 4.276 -19.242 4.480 1.00 91.50 124 TRP A N 1
ATOM 932 C CA . TRP A 1 124 ? 5.490 -18.425 4.550 1.00 91.50 124 TRP A CA 1
ATOM 933 C C . TRP A 1 124 ? 6.211 -18.342 3.202 1.00 91.50 124 TRP A C 1
ATOM 935 O O . TRP A 1 124 ? 6.599 -17.253 2.791 1.00 91.50 124 TRP A O 1
ATOM 945 N N . LYS A 1 125 ? 6.348 -19.460 2.481 1.00 89.06 125 LYS A N 1
ATOM 946 C CA . LYS A 1 125 ? 7.011 -19.483 1.169 1.00 89.06 125 LYS A CA 1
ATOM 947 C C . LYS A 1 125 ? 6.232 -18.710 0.113 1.00 89.06 125 LYS A C 1
ATOM 949 O O . LYS A 1 125 ? 6.840 -17.963 -0.645 1.00 89.06 125 LYS A O 1
ATOM 954 N N . GLU A 1 126 ? 4.909 -18.859 0.079 1.00 90.50 126 GLU A N 1
ATOM 955 C CA . GLU A 1 126 ? 4.048 -18.081 -0.818 1.00 90.50 126 GLU A CA 1
ATOM 956 C C . GLU A 1 126 ? 4.155 -16.584 -0.509 1.00 90.50 126 GLU A C 1
ATOM 958 O O . GLU A 1 126 ? 4.398 -15.790 -1.415 1.00 90.50 126 GLU A O 1
ATOM 963 N N . ALA A 1 127 ? 4.078 -16.196 0.768 1.00 89.75 127 ALA A N 1
ATOM 964 C CA . ALA A 1 127 ? 4.217 -14.800 1.177 1.00 89.75 127 ALA A CA 1
ATOM 965 C C . ALA A 1 127 ? 5.609 -14.225 0.866 1.00 89.75 127 ALA A C 1
ATOM 967 O O . ALA A 1 127 ? 5.717 -13.086 0.416 1.00 89.75 127 ALA A O 1
ATOM 968 N N . PHE A 1 128 ? 6.675 -15.002 1.078 1.00 91.31 128 PHE A N 1
ATOM 969 C CA . PHE A 1 128 ? 8.040 -14.587 0.762 1.00 91.31 128 PHE A CA 1
ATOM 970 C C . PHE A 1 128 ? 8.245 -14.439 -0.749 1.00 91.31 128 PHE A C 1
ATOM 972 O O . PHE A 1 128 ? 8.834 -13.456 -1.189 1.00 91.31 128 PHE A O 1
ATOM 979 N N . ALA A 1 129 ? 7.723 -15.369 -1.553 1.00 90.44 129 ALA A N 1
ATOM 980 C CA . ALA A 1 129 ? 7.787 -15.290 -3.009 1.00 90.44 129 ALA A CA 1
ATOM 981 C C . ALA A 1 129 ? 7.008 -14.079 -3.549 1.00 90.44 129 ALA A C 1
ATOM 983 O O . ALA A 1 129 ? 7.534 -13.334 -4.374 1.00 90.44 129 ALA A O 1
ATOM 984 N N . GLU A 1 130 ? 5.789 -13.838 -3.057 1.00 91.00 130 GLU A N 1
ATOM 985 C CA . GLU A 1 130 ? 5.002 -12.655 -3.424 1.00 91.00 130 GLU A CA 1
ATOM 986 C C . GLU A 1 130 ? 5.716 -11.358 -3.018 1.00 91.00 130 GLU A C 1
ATOM 988 O O . GLU A 1 130 ? 5.860 -10.453 -3.843 1.00 91.00 130 GLU A O 1
ATOM 993 N N . GLY A 1 131 ? 6.230 -11.290 -1.786 1.00 90.81 131 GLY A N 1
ATOM 994 C CA . GLY A 1 131 ? 6.970 -10.133 -1.284 1.00 90.81 131 GLY A CA 1
ATOM 995 C C . GLY A 1 131 ? 8.270 -9.873 -2.047 1.00 90.81 131 GLY A C 1
ATOM 996 O O . GLY A 1 131 ? 8.597 -8.721 -2.325 1.00 90.81 131 GLY A O 1
ATOM 997 N N . ALA A 1 132 ? 8.988 -10.925 -2.448 1.00 91.38 132 ALA A N 1
ATOM 998 C CA . ALA A 1 132 ? 10.186 -10.808 -3.272 1.00 91.38 132 ALA A CA 1
ATOM 999 C C . ALA A 1 132 ? 9.861 -10.276 -4.674 1.00 91.38 132 ALA A C 1
ATOM 1001 O O . ALA A 1 132 ? 10.575 -9.412 -5.176 1.00 91.38 132 ALA A O 1
ATOM 1002 N N . ILE A 1 133 ? 8.773 -10.740 -5.297 1.00 90.81 133 ILE A N 1
ATOM 1003 C CA . ILE A 1 133 ? 8.341 -10.253 -6.615 1.00 90.81 133 ILE A CA 1
ATOM 1004 C C . ILE A 1 133 ? 7.909 -8.787 -6.537 1.00 90.81 133 ILE A C 1
ATOM 1006 O O . ILE A 1 133 ? 8.314 -7.989 -7.382 1.00 90.81 133 ILE A O 1
ATOM 1010 N N . GLU A 1 134 ? 7.095 -8.420 -5.547 1.00 88.31 134 GLU A N 1
ATOM 1011 C CA . GLU A 1 134 ? 6.618 -7.044 -5.378 1.00 88.31 134 GLU A CA 1
ATOM 1012 C C . GLU A 1 134 ? 7.781 -6.099 -5.052 1.00 88.31 134 GLU A C 1
ATOM 1014 O O . GLU A 1 134 ? 7.971 -5.097 -5.742 1.00 88.31 134 GLU A O 1
ATOM 1019 N N . GLY A 1 135 ? 8.637 -6.481 -4.098 1.00 88.56 135 GLY A N 1
ATOM 1020 C CA . GLY A 1 135 ? 9.829 -5.723 -3.728 1.00 88.56 135 GLY A CA 1
ATOM 1021 C C . GLY A 1 135 ? 10.824 -5.570 -4.878 1.00 88.56 135 GLY A C 1
ATOM 1022 O O . GLY A 1 135 ? 11.325 -4.471 -5.110 1.00 88.56 135 GLY A O 1
ATOM 1023 N N . TYR A 1 136 ? 11.072 -6.634 -5.651 1.00 89.75 136 TYR A N 1
ATOM 1024 C CA . TYR A 1 136 ? 11.931 -6.558 -6.833 1.00 89.75 136 TYR A CA 1
ATOM 1025 C C . TYR A 1 136 ? 11.319 -5.654 -7.901 1.00 89.75 136 TYR A C 1
ATOM 1027 O O . TYR A 1 136 ? 12.014 -4.821 -8.469 1.00 89.75 136 TYR A O 1
ATOM 1035 N N . ARG A 1 137 ? 10.015 -5.769 -8.169 1.00 87.25 137 ARG A N 1
ATOM 1036 C CA . ARG A 1 137 ? 9.358 -4.973 -9.210 1.00 87.25 137 ARG A CA 1
ATOM 1037 C C . ARG A 1 137 ? 9.345 -3.487 -8.879 1.00 87.25 137 ARG A C 1
ATOM 1039 O O . ARG A 1 137 ? 9.612 -2.677 -9.765 1.00 87.25 137 ARG A O 1
ATOM 1046 N N . ASP A 1 138 ? 9.010 -3.139 -7.644 1.00 84.94 138 ASP A N 1
ATOM 1047 C CA . ASP A 1 138 ? 8.906 -1.748 -7.220 1.00 84.94 138 ASP A CA 1
ATOM 1048 C C . ASP A 1 138 ? 10.299 -1.138 -7.039 1.00 84.94 138 ASP A C 1
ATOM 1050 O O . ASP A 1 138 ? 10.579 -0.090 -7.620 1.00 84.94 138 ASP A O 1
ATOM 1054 N N . GLY A 1 139 ? 11.210 -1.853 -6.371 1.00 85.44 139 GLY A N 1
ATOM 1055 C CA . GLY A 1 139 ? 12.595 -1.419 -6.194 1.00 85.44 139 GLY A CA 1
ATOM 1056 C C . GLY A 1 139 ? 13.356 -1.279 -7.514 1.00 85.44 139 GLY A C 1
ATOM 1057 O O . GLY A 1 139 ? 14.031 -0.274 -7.732 1.00 85.44 139 GLY A O 1
ATOM 1058 N N . TYR A 1 140 ? 13.213 -2.238 -8.437 1.00 85.69 140 TYR A N 1
ATOM 1059 C CA . TYR A 1 140 ? 13.847 -2.159 -9.755 1.00 85.69 140 TYR A CA 1
ATOM 1060 C C . TYR A 1 140 ? 13.258 -1.030 -10.598 1.00 85.69 140 TYR A C 1
ATOM 1062 O O . TYR A 1 140 ? 14.000 -0.301 -11.247 1.00 85.69 140 TYR A O 1
ATOM 1070 N N . ARG A 1 141 ? 11.934 -0.841 -10.586 1.00 84.50 141 ARG A N 1
ATOM 1071 C CA . ARG A 1 141 ? 11.288 0.230 -11.353 1.00 84.50 141 ARG A CA 1
ATOM 1072 C C . ARG A 1 141 ? 11.703 1.610 -10.859 1.00 84.50 141 ARG A C 1
ATOM 1074 O O . ARG A 1 141 ? 12.081 2.449 -11.672 1.00 84.50 141 ARG A O 1
ATOM 1081 N N . GLU A 1 142 ? 11.621 1.840 -9.554 1.00 80.12 142 GLU A N 1
ATOM 1082 C CA . GLU A 1 142 ? 11.970 3.125 -8.950 1.00 80.12 142 GLU A CA 1
ATOM 1083 C C . GLU A 1 142 ? 13.466 3.400 -9.129 1.00 80.12 142 GLU A C 1
ATOM 1085 O O . GLU A 1 142 ? 13.836 4.407 -9.736 1.00 80.12 142 GLU A O 1
ATOM 1090 N N . GLY A 1 143 ? 14.316 2.434 -8.766 1.00 83.31 143 GLY A N 1
ATOM 1091 C CA . GLY A 1 143 ? 15.766 2.530 -8.918 1.00 83.31 143 GLY A CA 1
ATOM 1092 C C . GLY A 1 143 ? 16.225 2.714 -10.366 1.00 83.31 143 GLY A C 1
ATOM 1093 O O . GLY A 1 143 ? 17.094 3.543 -10.626 1.00 83.31 143 GLY A O 1
ATOM 1094 N N . SER A 1 144 ? 15.624 2.003 -11.324 1.00 84.38 144 SER A N 1
ATOM 1095 C CA . SER A 1 144 ? 15.936 2.156 -12.750 1.00 84.38 144 SER A CA 1
ATOM 1096 C C . SER A 1 144 ? 15.504 3.526 -13.270 1.00 84.38 144 SER A C 1
ATOM 1098 O O . SER A 1 144 ? 16.287 4.192 -13.941 1.00 84.38 144 SER A O 1
ATOM 1100 N N . SER A 1 145 ? 14.308 4.000 -12.911 1.00 83.62 145 SER A N 1
ATOM 1101 C CA . SER A 1 145 ? 13.830 5.317 -13.348 1.00 83.62 145 SER A CA 1
ATOM 1102 C C . SER A 1 145 ? 14.663 6.470 -12.773 1.00 83.62 145 SER A C 1
ATOM 1104 O O . SER A 1 145 ? 15.033 7.395 -13.498 1.00 83.62 145 SER A O 1
ATOM 1106 N N . ASP A 1 146 ? 15.030 6.389 -11.494 1.00 82.06 146 ASP A N 1
ATOM 1107 C CA . ASP A 1 146 ? 15.861 7.381 -10.816 1.00 82.06 146 ASP A CA 1
ATOM 1108 C C . ASP A 1 146 ? 17.311 7.342 -11.280 1.00 82.06 146 ASP A C 1
ATOM 1110 O O . ASP A 1 146 ? 17.939 8.392 -11.439 1.00 82.06 146 ASP A O 1
ATOM 1114 N N . GLY A 1 147 ? 17.851 6.141 -11.478 1.00 86.94 147 GLY A N 1
ATOM 1115 C CA . GLY A 1 147 ? 19.193 5.925 -12.003 1.00 86.94 147 GLY A CA 1
ATOM 1116 C C . GLY A 1 147 ? 19.321 6.449 -13.428 1.00 86.94 147 GLY A C 1
ATOM 1117 O O . GLY A 1 147 ? 20.217 7.244 -13.702 1.00 86.94 147 GLY A O 1
ATOM 1118 N N . TYR A 1 148 ? 18.382 6.088 -14.308 1.00 88.00 148 TYR A N 1
ATOM 1119 C CA . TYR A 1 148 ? 18.359 6.546 -15.697 1.00 88.00 148 TYR A CA 1
ATOM 1120 C C . TYR A 1 148 ? 18.219 8.064 -15.785 1.00 88.00 148 TYR A C 1
ATOM 1122 O O . TYR A 1 148 ? 18.985 8.709 -16.486 1.00 88.00 148 TYR A O 1
ATOM 1130 N N . ARG A 1 149 ? 17.296 8.660 -15.024 1.00 88.44 149 ARG A N 1
ATOM 1131 C CA . ARG A 1 149 ? 17.104 10.116 -14.998 1.00 88.44 149 ARG A CA 1
ATOM 1132 C C . ARG A 1 149 ? 18.343 10.867 -14.512 1.00 88.44 149 ARG A C 1
ATOM 1134 O O . ARG A 1 149 ? 18.724 11.863 -15.118 1.00 88.44 149 ARG A O 1
ATOM 1141 N N . ARG A 1 150 ? 18.975 10.407 -13.428 1.00 86.31 150 ARG A N 1
ATOM 1142 C CA . ARG A 1 150 ? 20.202 11.036 -12.912 1.00 86.31 150 ARG A CA 1
ATOM 1143 C C . ARG A 1 150 ? 21.363 10.881 -13.885 1.00 86.31 150 ARG A C 1
ATOM 1145 O O . ARG A 1 150 ? 22.028 11.867 -14.176 1.00 86.31 150 ARG A O 1
ATOM 1152 N N . GLY A 1 151 ? 21.569 9.675 -14.410 1.00 89.25 151 GLY A N 1
ATOM 1153 C CA . GLY A 1 151 ? 22.612 9.405 -15.397 1.00 89.25 151 GLY A CA 1
ATOM 1154 C C . GLY A 1 151 ? 22.419 10.210 -16.681 1.00 89.25 151 GLY A C 1
ATOM 1155 O O . GLY A 1 151 ? 23.375 10.799 -17.172 1.00 89.25 151 GLY A O 1
ATOM 1156 N N . TRP A 1 152 ? 21.181 10.303 -17.175 1.00 89.81 152 TRP A N 1
ATOM 1157 C CA . TRP A 1 152 ? 20.839 11.098 -18.350 1.00 89.81 152 TRP A CA 1
ATOM 1158 C C . TRP A 1 152 ? 21.143 12.576 -18.139 1.00 89.81 152 TRP A C 1
ATOM 1160 O O . TRP A 1 152 ? 21.839 13.152 -18.958 1.00 89.81 152 TRP A O 1
ATOM 1170 N N . ASN A 1 153 ? 20.685 13.186 -17.043 1.00 89.19 153 ASN A N 1
ATOM 1171 C CA . ASN A 1 153 ? 20.919 14.613 -16.807 1.00 89.19 153 ASN A CA 1
ATOM 1172 C C . ASN A 1 153 ? 22.413 14.934 -16.682 1.00 89.19 153 ASN A C 1
ATOM 1174 O O . ASN A 1 153 ? 22.895 15.859 -17.322 1.00 89.19 153 ASN A O 1
ATOM 1178 N N . VAL A 1 154 ? 23.157 14.133 -15.912 1.00 89.00 154 VAL A N 1
ATOM 1179 C CA . VAL A 1 154 ? 24.604 14.334 -15.743 1.00 89.00 154 VAL A CA 1
ATOM 1180 C C . VAL A 1 154 ? 25.345 14.137 -17.068 1.00 89.00 154 VAL A C 1
ATOM 1182 O O . VAL A 1 154 ? 26.206 14.939 -17.417 1.00 89.00 154 VAL A O 1
ATOM 1185 N N . GLY A 1 155 ? 25.009 13.087 -17.822 1.00 88.56 155 GLY A N 1
ATOM 1186 C CA . GLY A 1 155 ? 25.639 12.801 -19.111 1.00 88.56 155 GLY A CA 1
ATOM 1187 C C . GLY A 1 155 ? 25.268 13.809 -20.200 1.00 88.56 155 GLY A C 1
ATOM 1188 O O . GLY A 1 155 ? 26.115 14.169 -21.011 1.00 88.56 155 GLY A O 1
ATOM 1189 N N . TYR A 1 156 ? 24.026 14.288 -20.205 1.00 88.38 156 TYR A N 1
ATOM 1190 C CA . TYR A 1 156 ? 23.532 15.282 -21.152 1.00 88.38 156 TYR A CA 1
ATOM 1191 C C . TYR A 1 156 ? 24.184 16.645 -20.914 1.00 88.38 156 TYR A C 1
ATOM 1193 O O . TYR A 1 156 ? 24.704 17.230 -21.860 1.00 88.38 156 TYR A O 1
ATOM 1201 N N . ASP A 1 157 ? 24.255 17.103 -19.661 1.00 85.69 157 ASP A N 1
ATOM 1202 C CA . ASP A 1 157 ? 24.937 18.353 -19.309 1.00 85.69 157 ASP A CA 1
ATOM 1203 C C . ASP A 1 157 ? 26.438 18.280 -19.623 1.00 85.69 157 ASP A C 1
ATOM 1205 O O . ASP A 1 157 ? 26.999 19.209 -20.205 1.00 85.69 157 ASP A O 1
ATOM 1209 N N . ALA A 1 158 ? 27.091 17.156 -19.306 1.00 86.38 158 ALA A N 1
ATOM 1210 C CA . ALA A 1 158 ? 28.494 16.940 -19.658 1.00 86.38 158 ALA A CA 1
ATOM 1211 C C . ALA A 1 158 ? 28.711 16.902 -21.182 1.00 86.38 158 ALA A C 1
ATOM 1213 O O . ALA A 1 158 ? 29.698 17.441 -21.679 1.00 86.38 158 ALA A O 1
ATOM 1214 N N . GLY A 1 159 ? 27.786 16.298 -21.931 1.00 87.56 159 GLY A N 1
ATOM 1215 C CA . GLY A 1 159 ? 27.822 16.247 -23.392 1.00 87.56 159 GLY A CA 1
ATOM 1216 C C . GLY A 1 159 ? 27.623 17.616 -24.042 1.00 87.56 159 GLY A C 1
ATOM 1217 O O . GLY A 1 159 ? 28.343 17.951 -24.980 1.00 87.56 159 GLY A O 1
ATOM 1218 N N . LEU A 1 160 ? 26.704 18.432 -23.516 1.00 85.88 160 LEU A N 1
ATOM 1219 C CA . LEU A 1 160 ? 26.542 19.828 -23.924 1.00 85.88 160 LEU A CA 1
ATOM 1220 C C . LEU A 1 160 ? 27.805 20.639 -23.619 1.00 85.88 160 LEU A C 1
ATOM 1222 O O . LEU A 1 160 ? 28.295 21.358 -24.480 1.00 85.88 160 LEU A O 1
ATOM 1226 N N . ALA A 1 161 ? 28.394 20.483 -22.433 1.00 85.44 161 ALA A N 1
ATOM 1227 C CA . ALA A 1 161 ? 29.632 21.178 -22.083 1.00 85.44 161 ALA A CA 1
ATOM 1228 C C . ALA A 1 161 ? 30.825 20.777 -22.975 1.00 85.44 161 ALA A C 1
ATOM 1230 O O . ALA A 1 161 ? 31.705 21.595 -23.230 1.00 85.44 161 ALA A O 1
ATOM 1231 N N . ALA A 1 162 ? 30.857 19.532 -23.460 1.00 88.31 162 ALA A N 1
ATOM 1232 C CA . ALA A 1 162 ? 31.907 19.027 -24.343 1.00 88.31 162 ALA A CA 1
ATOM 1233 C C . ALA A 1 162 ? 31.696 19.381 -25.827 1.00 88.31 162 ALA A C 1
ATOM 1235 O O . ALA A 1 162 ? 32.607 19.196 -26.638 1.00 88.31 162 ALA A O 1
ATOM 1236 N N . CYS A 1 163 ? 30.509 19.855 -26.214 1.00 85.38 163 CYS A N 1
ATOM 1237 C CA . CYS A 1 163 ? 30.202 20.145 -27.605 1.00 85.38 163 CYS A CA 1
ATOM 1238 C C . CYS A 1 163 ? 30.818 21.496 -28.025 1.00 85.38 163 CYS A C 1
ATOM 1240 O O . CYS A 1 163 ? 30.546 22.528 -27.413 1.00 85.38 163 CYS A O 1
ATOM 1242 N N . PRO A 1 164 ? 31.622 21.535 -29.103 1.00 85.88 164 PRO A N 1
ATOM 1243 C CA . PRO A 1 164 ? 32.337 22.741 -29.521 1.00 85.88 164 PRO A CA 1
ATOM 1244 C C . PRO A 1 164 ? 31.449 23.789 -30.213 1.00 85.88 164 PRO A C 1
ATOM 1246 O O . PRO A 1 164 ? 31.938 24.862 -30.565 1.00 85.88 164 PRO A O 1
ATOM 1249 N N . ARG A 1 165 ? 30.164 23.498 -30.464 1.00 85.38 165 ARG A N 1
ATOM 1250 C CA . ARG A 1 165 ? 29.236 24.435 -31.116 1.00 85.38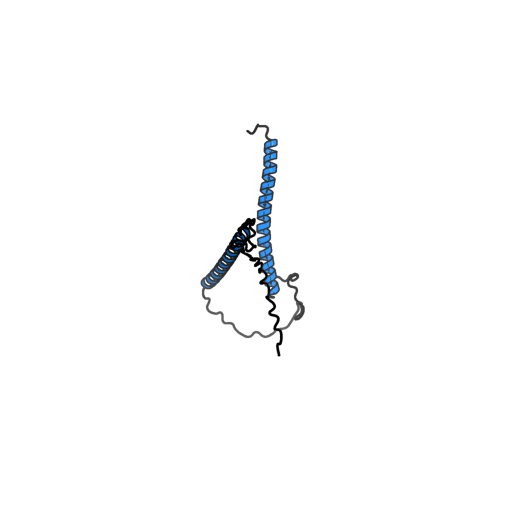 165 ARG A CA 1
ATOM 1251 C C . ARG A 1 165 ? 28.344 25.107 -30.070 1.00 85.38 165 ARG A C 1
ATOM 1253 O O . ARG A 1 165 ? 27.827 24.412 -29.203 1.00 85.38 165 ARG A O 1
ATOM 1260 N N . PRO A 1 166 ? 28.102 26.424 -30.169 1.00 76.50 166 PRO A N 1
ATOM 1261 C CA . PRO A 1 166 ? 27.216 27.111 -29.242 1.00 76.50 166 PRO A CA 1
ATOM 1262 C C . PRO A 1 166 ? 25.773 26.635 -29.443 1.00 76.50 166 PRO A C 1
ATOM 1264 O O . PRO A 1 166 ? 25.195 26.792 -30.517 1.00 76.50 166 PRO A O 1
ATOM 1267 N N . HIS A 1 167 ? 25.208 26.045 -28.399 1.00 68.75 167 HIS A N 1
ATOM 1268 C CA . HIS A 1 167 ? 23.782 25.756 -28.264 1.00 68.75 167 HIS A CA 1
ATOM 1269 C C . HIS A 1 167 ? 23.096 27.025 -27.735 1.00 68.75 167 HIS A C 1
ATOM 1271 O O . HIS A 1 167 ? 23.449 27.490 -26.649 1.00 68.75 167 HIS A O 1
ATOM 1277 N N . GLN A 1 168 ? 22.174 27.594 -28.518 1.00 65.88 168 GLN A N 1
ATOM 1278 C CA . GLN A 1 168 ? 21.243 28.657 -28.109 1.00 65.88 168 GLN A CA 1
ATOM 1279 C C . GLN A 1 168 ? 19.849 28.072 -27.905 1.00 65.88 168 GLN A C 1
ATOM 1281 O O . GLN A 1 168 ? 19.490 27.162 -28.689 1.00 65.88 168 GLN A O 1
#

Secondary structure (DSSP, 8-state):
-----------------------B-TTT-SB--TT-------THHHHHHHHHHHHHHHHHHHHHHHHHHHHHHHHHHS-----------------------TTS---SSS---TT---HHHHHHHHHHHHHHHHHHHHHHHHHHHHHHHHHHHHHHHHHHHH-SSPP-

Sequence (168 aa):
MALKIQVLKRRRGKTRIKPRVTATCRTCGKPRGLNHTCKIATDFKKRKAAAARRAAADRKRQQAARRKAAAAARRQNTPNRPGAPSKSAGTPTAAKPGAGKTGAAHDYHTCKDNDCRRFACIAWKEAFAEGAIEGYRDGYREGSSDGYRRGWNVGYDAGLAACPRPHQ

Radius of gyration: 40.57 Å; chains: 1; bounding box: 83×98×110 Å

Foldseek 3Di:
DDDDDDDPPDDPDPPPPPPPPQDADPQARHGDDVPDDPPRPDCVVVVVVVVVVVVVVVVVVVVVVVVVVVVVVVVVPPPPPDDDDPDDDDDDDDDDDDDDDPPDPDDLVPDPDPPPPDPSVVVVVVVVVVCCVVCCVVVVVVCVVVVCVVCCVVVVVVVQVPDPDDDD

Organism: NCBI:txid882440

pLDDT: mean 76.93, std 16.0, 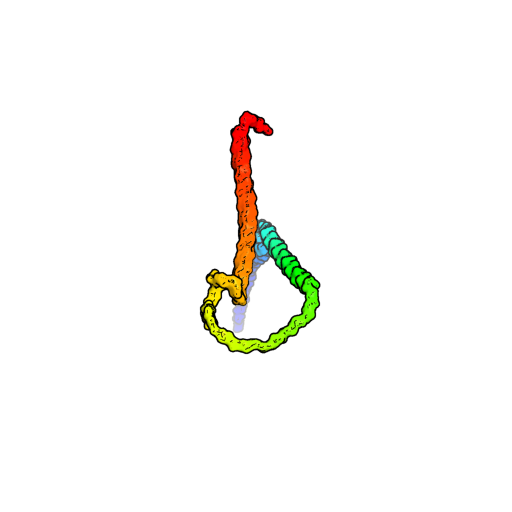range [41.91, 97.94]